Protein AF-A0A5J5U8Z8-F1 (afdb_monomer_lite)

Structure (mmCIF, N/CA/C/O backbone):
data_AF-A0A5J5U8Z8-F1
#
_entry.id   AF-A0A5J5U8Z8-F1
#
loop_
_atom_site.group_PDB
_atom_site.id
_atom_site.type_symbol
_atom_site.label_atom_id
_atom_site.label_alt_id
_atom_site.label_comp_id
_atom_site.label_asym_id
_atom_site.label_entity_id
_atom_site.label_seq_id
_atom_site.pdbx_PDB_ins_code
_atom_site.Cartn_x
_atom_site.Cartn_y
_atom_site.Cartn_z
_atom_site.occupancy
_atom_site.B_iso_or_equiv
_atom_site.auth_seq_id
_atom_site.auth_comp_id
_atom_site.auth_asym_id
_atom_site.auth_atom_id
_atom_site.pdbx_PDB_model_num
ATOM 1 N N . MET A 1 1 ? 7.058 -5.586 18.641 1.00 33.62 1 MET A N 1
ATOM 2 C CA . MET A 1 1 ? 7.799 -4.331 18.898 1.00 33.62 1 MET A CA 1
ATOM 3 C C . MET A 1 1 ? 8.855 -4.174 17.809 1.00 33.62 1 MET A C 1
ATOM 5 O O . MET A 1 1 ? 9.945 -4.703 17.965 1.00 33.62 1 MET A O 1
ATOM 9 N N . SER A 1 2 ? 8.528 -3.543 16.678 1.00 39.50 2 SER A N 1
ATOM 10 C CA . SER A 1 2 ? 9.456 -3.442 15.531 1.00 39.50 2 SER A CA 1
ATOM 11 C C . SER A 1 2 ? 9.373 -2.078 14.839 1.00 39.50 2 SER A C 1
ATOM 13 O O . SER A 1 2 ? 9.346 -2.011 13.620 1.00 39.50 2 SER A O 1
ATOM 15 N N . ALA A 1 3 ? 9.306 -0.992 15.613 1.00 47.47 3 ALA A N 1
ATOM 16 C CA . ALA A 1 3 ? 9.177 0.370 15.085 1.00 47.47 3 ALA A CA 1
ATOM 17 C C . ALA A 1 3 ? 10.271 1.328 15.598 1.00 47.47 3 ALA A C 1
ATOM 19 O O . ALA A 1 3 ? 10.016 2.512 15.760 1.00 47.47 3 ALA A O 1
ATOM 20 N N . GLU A 1 4 ? 11.484 0.836 15.874 1.00 48.31 4 GLU A N 1
ATOM 21 C CA . GLU A 1 4 ? 12.570 1.685 16.406 1.00 48.31 4 GLU A CA 1
ATOM 22 C C . GLU A 1 4 ? 13.934 1.479 15.725 1.00 48.31 4 GLU A C 1
ATOM 24 O O . GLU A 1 4 ? 14.971 1.753 16.322 1.00 48.31 4 GLU A O 1
ATOM 29 N N . ARG A 1 5 ? 13.988 1.002 14.471 1.00 51.97 5 ARG A N 1
ATOM 30 C CA . ARG A 1 5 ? 15.283 0.809 13.777 1.00 51.97 5 ARG A CA 1
ATOM 31 C C . ARG A 1 5 ? 15.550 1.742 12.592 1.00 51.97 5 ARG A C 1
ATOM 33 O O . ARG A 1 5 ? 16.484 1.498 11.842 1.00 51.97 5 ARG A O 1
ATOM 40 N N . GLU A 1 6 ? 14.803 2.837 12.462 1.00 56.69 6 GLU A N 1
ATOM 41 C CA . GLU A 1 6 ? 14.877 3.729 11.286 1.00 56.69 6 GLU A CA 1
ATOM 42 C C . GLU A 1 6 ? 15.241 5.194 11.603 1.00 56.69 6 GLU A C 1
ATOM 44 O O . GLU A 1 6 ? 15.145 6.060 10.744 1.00 56.69 6 GLU A O 1
ATOM 49 N N . SER A 1 7 ? 15.697 5.497 12.825 1.00 65.62 7 SER A N 1
ATOM 50 C CA . SER A 1 7 ? 15.801 6.884 13.319 1.00 65.62 7 SER A CA 1
ATOM 51 C C . SER A 1 7 ? 17.222 7.328 13.716 1.00 65.62 7 SER A C 1
ATOM 53 O O . SER A 1 7 ? 17.391 8.121 14.642 1.00 65.62 7 SER A O 1
ATOM 55 N N . SER A 1 8 ? 18.278 6.846 13.055 1.00 79.62 8 SER A N 1
ATOM 56 C CA . SER A 1 8 ? 19.581 7.530 13.157 1.00 79.62 8 SER A CA 1
ATOM 57 C C . SER A 1 8 ? 19.725 8.516 11.995 1.00 79.62 8 SER A C 1
ATOM 59 O O . SER A 1 8 ? 19.604 8.081 10.847 1.00 79.62 8 SER A O 1
ATOM 61 N N . PRO A 1 9 ? 20.040 9.805 12.237 1.00 80.50 9 PRO A N 1
ATOM 62 C CA . PRO A 1 9 ? 20.273 10.783 11.170 1.00 80.50 9 PRO A CA 1
ATOM 63 C C . PRO A 1 9 ? 21.312 10.320 10.140 1.00 80.50 9 PRO A C 1
ATOM 65 O O . PRO A 1 9 ? 21.171 10.577 8.948 1.00 80.50 9 PRO A O 1
ATOM 68 N N . VAL A 1 10 ? 22.327 9.567 10.583 1.00 86.38 10 VAL A N 1
ATOM 69 C CA . VAL A 1 10 ? 23.346 8.981 9.699 1.00 86.38 10 VAL A CA 1
ATOM 70 C C . VAL A 1 10 ? 22.728 7.945 8.760 1.00 86.38 10 VAL A C 1
ATOM 72 O O . VAL A 1 10 ? 23.022 7.944 7.569 1.00 86.38 10 VAL A O 1
ATOM 75 N N . HIS A 1 11 ? 21.848 7.088 9.278 1.00 83.56 11 HIS A N 1
ATOM 76 C CA . HIS A 1 11 ? 21.167 6.074 8.477 1.00 83.56 11 HIS A CA 1
ATOM 77 C C . HIS A 1 11 ? 20.238 6.715 7.438 1.00 83.56 11 HIS A C 1
ATOM 79 O O . HIS A 1 11 ? 20.262 6.329 6.273 1.00 83.56 11 HIS A O 1
ATOM 85 N N . GLN A 1 12 ? 19.486 7.747 7.833 1.00 81.12 12 GLN A N 1
ATOM 86 C CA . GLN A 1 12 ? 18.591 8.470 6.928 1.00 81.12 12 GLN A CA 1
AT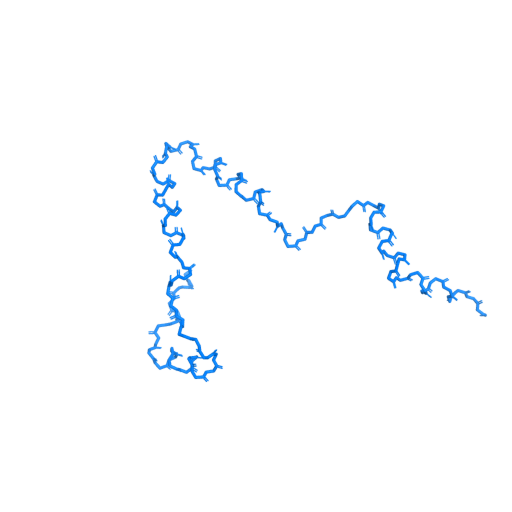OM 87 C C . GLN A 1 12 ? 19.361 9.153 5.786 1.00 81.12 12 GLN A C 1
ATOM 89 O O . GLN A 1 12 ? 18.944 9.080 4.631 1.00 81.12 12 GLN A O 1
ATOM 94 N N . LEU A 1 13 ? 20.520 9.754 6.083 1.00 87.25 13 LEU A N 1
ATOM 95 C CA . LEU A 1 13 ? 21.385 10.357 5.067 1.00 87.25 13 LEU A CA 1
ATOM 96 C C . LEU A 1 13 ? 21.979 9.296 4.122 1.00 87.25 13 LEU A C 1
ATOM 98 O O . LEU A 1 13 ? 22.022 9.499 2.911 1.00 87.25 13 LEU A O 1
ATOM 102 N N . GLN A 1 14 ? 22.408 8.146 4.655 1.00 87.88 14 GLN A N 1
ATOM 103 C CA . GLN A 1 14 ? 22.935 7.035 3.854 1.00 87.88 14 GLN A CA 1
ATOM 104 C C . GLN A 1 14 ? 21.897 6.473 2.876 1.00 87.88 14 GLN A C 1
ATOM 106 O O . GLN A 1 14 ? 22.244 6.223 1.721 1.00 87.88 14 GLN A O 1
ATOM 111 N N . GLN A 1 15 ? 20.646 6.291 3.313 1.00 83.69 15 GLN A N 1
ATOM 112 C CA . GLN A 1 15 ? 19.573 5.840 2.422 1.00 83.69 15 GLN A CA 1
ATOM 113 C C . GLN A 1 15 ? 19.218 6.901 1.384 1.00 83.69 15 GLN A C 1
ATOM 115 O O . GLN A 1 15 ? 19.077 6.569 0.212 1.00 83.69 15 GLN A O 1
ATOM 120 N N . TYR A 1 16 ? 19.195 8.183 1.761 1.00 85.56 16 TYR A N 1
ATOM 121 C CA . TYR A 1 16 ? 18.965 9.270 0.808 1.00 85.56 16 TYR A CA 1
ATOM 122 C C . TYR A 1 16 ? 19.985 9.266 -0.341 1.00 85.56 16 TYR A C 1
ATOM 124 O O . TYR A 1 16 ? 19.604 9.395 -1.500 1.00 85.56 16 TYR A O 1
ATOM 132 N N . TYR A 1 17 ? 21.271 9.047 -0.052 1.00 90.25 17 TYR A N 1
ATOM 133 C CA . TYR A 1 17 ? 22.289 8.936 -1.104 1.00 90.25 17 TYR A CA 1
ATOM 134 C C . TYR A 1 17 ? 22.173 7.657 -1.951 1.00 90.25 17 TYR A C 1
ATOM 136 O O . TYR A 1 17 ? 22.697 7.633 -3.063 1.00 90.25 17 TYR A O 1
ATOM 144 N N . ARG A 1 18 ? 21.518 6.599 -1.454 1.00 89.94 18 ARG A N 1
ATOM 145 C CA . ARG A 1 18 ? 21.295 5.346 -2.199 1.00 89.94 18 ARG A CA 1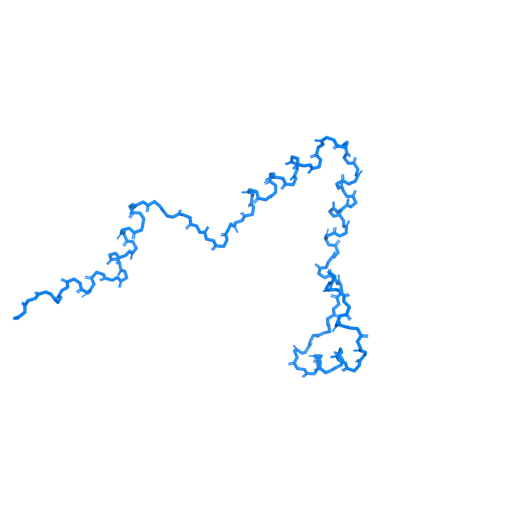
ATOM 146 C C . ARG A 1 18 ? 20.039 5.389 -3.063 1.00 89.94 18 ARG A C 1
ATOM 148 O O . ARG A 1 18 ? 20.100 5.033 -4.233 1.00 89.94 18 ARG A O 1
ATOM 155 N N . GLU A 1 19 ? 18.916 5.784 -2.478 1.00 87.38 19 GLU A N 1
ATOM 156 C CA . GLU A 1 19 ? 17.586 5.716 -3.093 1.00 87.38 19 GLU A CA 1
ATOM 157 C C . GLU A 1 19 ? 17.150 7.055 -3.704 1.00 87.38 19 GLU A C 1
ATOM 159 O O . GLU A 1 19 ? 16.199 7.105 -4.479 1.00 87.38 19 GLU A O 1
ATOM 164 N N . GLY A 1 20 ? 17.832 8.157 -3.367 1.00 85.69 20 GLY A N 1
ATOM 165 C CA . GLY A 1 20 ? 17.493 9.509 -3.824 1.00 85.69 20 GLY A CA 1
ATOM 166 C C . GLY A 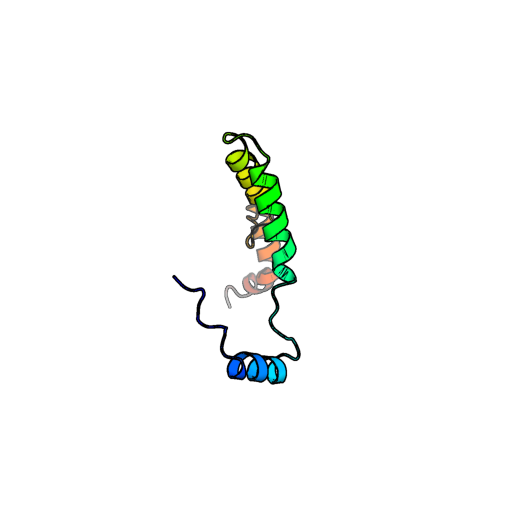1 20 ? 16.241 10.096 -3.166 1.00 85.69 20 GLY A C 1
ATOM 167 O O . GLY A 1 20 ? 15.806 11.184 -3.540 1.00 85.69 20 GLY A O 1
ATOM 168 N N . VAL A 1 21 ? 15.650 9.397 -2.194 1.00 79.94 21 VAL A N 1
ATOM 169 C CA . VAL A 1 21 ? 14.399 9.782 -1.532 1.00 79.94 21 VAL A CA 1
ATOM 170 C C . VAL A 1 21 ? 14.610 9.817 -0.026 1.00 79.94 21 VAL A C 1
ATOM 172 O O . VAL A 1 21 ? 15.206 8.921 0.564 1.00 79.94 21 VAL A O 1
ATOM 175 N N . LEU A 1 22 ? 14.121 10.876 0.618 1.00 79.25 22 LEU A N 1
ATOM 176 C CA . LEU A 1 22 ? 14.106 10.947 2.072 1.00 79.25 22 LEU A CA 1
ATOM 177 C C . LEU A 1 22 ? 12.907 10.144 2.580 1.00 79.25 22 LEU A C 1
ATOM 179 O O . LEU A 1 22 ? 11.766 10.517 2.291 1.00 79.25 22 LEU A O 1
ATOM 183 N N . HIS A 1 23 ? 13.147 9.092 3.369 1.00 72.62 23 HIS A N 1
ATOM 184 C CA . HIS A 1 23 ? 12.066 8.428 4.096 1.00 72.62 23 HIS A CA 1
ATOM 185 C C . HIS A 1 23 ? 11.351 9.465 4.967 1.00 72.62 23 HIS A C 1
ATOM 187 O O . HIS A 1 23 ? 11.946 10.079 5.857 1.00 72.62 23 HIS A O 1
ATOM 193 N N . ASN A 1 24 ? 10.080 9.701 4.659 1.00 77.12 24 ASN A N 1
ATOM 194 C CA . ASN A 1 24 ? 9.221 10.646 5.349 1.00 77.12 24 ASN A CA 1
ATOM 195 C C . ASN A 1 24 ? 7.838 10.019 5.560 1.00 77.12 24 ASN A C 1
ATOM 197 O O . ASN A 1 24 ? 7.479 9.017 4.939 1.00 77.12 24 ASN A O 1
ATOM 201 N N . CYS A 1 25 ? 7.046 10.622 6.441 1.00 78.88 25 CYS A N 1
ATOM 202 C CA . CYS A 1 25 ? 5.740 10.087 6.813 1.00 78.88 25 CYS A CA 1
ATOM 203 C C . CYS A 1 25 ? 4.593 10.566 5.906 1.00 78.88 25 CYS A C 1
ATOM 205 O O . CYS A 1 25 ? 3.438 10.279 6.223 1.00 78.88 25 CYS A O 1
ATOM 207 N N . TYR A 1 26 ? 4.855 11.267 4.790 1.00 82.50 26 TYR A N 1
ATOM 208 C CA . TYR A 1 26 ? 3.781 11.797 3.932 1.00 82.50 26 TYR A CA 1
ATOM 209 C C . TYR A 1 26 ? 2.869 10.683 3.396 1.00 82.50 26 TYR A C 1
ATOM 211 O O . TYR A 1 26 ? 1.650 10.843 3.373 1.00 82.50 26 TYR A O 1
ATOM 219 N N . GLY A 1 27 ? 3.426 9.509 3.078 1.00 80.31 27 GLY A N 1
ATOM 220 C CA . GLY A 1 27 ? 2.657 8.333 2.645 1.00 80.31 27 GLY A CA 1
ATOM 221 C C . GLY A 1 27 ? 1.786 7.686 3.733 1.00 80.31 27 GLY A C 1
ATOM 222 O O . GLY A 1 27 ? 1.048 6.748 3.447 1.00 80.31 27 GLY A O 1
ATOM 223 N N . LYS A 1 28 ? 1.861 8.154 4.985 1.00 85.12 28 LYS A N 1
ATOM 224 C CA . LYS A 1 28 ? 1.051 7.660 6.112 1.00 85.12 28 LYS A CA 1
ATOM 225 C C . LYS A 1 28 ? -0.086 8.611 6.492 1.00 85.12 28 LYS A C 1
ATOM 227 O O . LYS A 1 28 ? -0.813 8.339 7.443 1.00 85.12 28 LYS A O 1
ATOM 232 N N . TRP A 1 29 ? -0.267 9.713 5.763 1.00 88.44 29 TRP A N 1
ATOM 233 C CA . TRP A 1 29 ? -1.255 10.730 6.124 1.00 88.44 29 TRP A CA 1
ATOM 234 C C . TRP A 1 29 ? -2.704 10.279 5.935 1.00 88.44 29 TRP A C 1
ATOM 236 O O . TRP A 1 29 ? -3.565 10.605 6.752 1.00 88.44 29 TRP A O 1
ATOM 246 N N . SER A 1 30 ? -2.951 9.433 4.936 1.00 87.50 30 SER A N 1
ATOM 247 C CA . SER A 1 30 ? -4.228 8.733 4.771 1.00 87.50 30 SER A CA 1
ATOM 248 C C . SER A 1 30 ? -4.563 7.862 5.982 1.00 87.50 30 SER A C 1
ATOM 250 O O . SER A 1 30 ? -5.678 7.932 6.483 1.00 87.50 30 SER A O 1
ATOM 252 N N . ALA A 1 31 ? -3.586 7.126 6.524 1.00 88.25 31 ALA A N 1
ATOM 253 C CA . ALA A 1 31 ? -3.797 6.244 7.670 1.00 88.25 31 ALA A CA 1
ATOM 254 C C . ALA A 1 31 ? -4.216 7.007 8.941 1.00 88.25 31 ALA A C 1
ATOM 256 O O . ALA A 1 31 ? -5.036 6.507 9.715 1.00 88.25 31 ALA A O 1
ATOM 257 N N . LEU A 1 32 ? -3.701 8.227 9.156 1.00 90.81 32 LEU A N 1
ATOM 258 C CA . LEU A 1 32 ? -4.175 9.068 10.260 1.00 90.81 32 LEU A CA 1
ATOM 259 C C . LEU A 1 32 ? -5.637 9.479 10.046 1.00 90.81 32 LEU A C 1
ATOM 261 O O . LEU A 1 32 ? -6.452 9.341 10.960 1.00 90.81 32 LEU A O 1
ATOM 265 N N . TRP A 1 33 ? -5.965 9.979 8.854 1.00 92.44 33 TRP A N 1
ATOM 266 C CA . TRP A 1 33 ? -7.325 10.406 8.526 1.00 92.44 33 TRP A CA 1
ATOM 267 C C . TRP A 1 33 ? -8.332 9.262 8.607 1.00 92.44 33 TRP A C 1
ATOM 269 O O . TRP A 1 33 ? -9.413 9.450 9.163 1.00 92.44 33 TRP A O 1
ATOM 279 N N . ASP A 1 34 ? -7.964 8.074 8.137 1.00 91.00 34 ASP A N 1
ATOM 280 C CA . ASP A 1 34 ? -8.779 6.869 8.261 1.00 91.00 34 ASP A CA 1
ATOM 281 C C . ASP A 1 34 ? -9.041 6.507 9.725 1.00 91.00 34 ASP A C 1
ATOM 283 O O . ASP A 1 34 ? -10.178 6.217 10.098 1.00 91.00 34 ASP A O 1
ATOM 287 N N . CYS A 1 35 ? -8.022 6.581 10.585 1.00 91.44 35 CYS A N 1
ATOM 288 C CA . CYS A 1 35 ? -8.184 6.322 12.014 1.00 91.44 35 CYS A CA 1
ATOM 289 C C . CYS A 1 35 ? -9.145 7.326 12.669 1.00 91.44 35 CYS A C 1
ATOM 291 O O . CYS A 1 35 ? -10.065 6.929 13.390 1.00 91.44 35 CYS A O 1
ATOM 293 N N . LEU A 1 36 ? -8.975 8.621 12.384 1.00 94.38 36 LEU A N 1
ATOM 294 C CA . LEU A 1 36 ? -9.864 9.668 12.889 1.00 94.38 36 LEU A CA 1
ATOM 295 C C . LEU A 1 36 ? -11.297 9.461 12.394 1.00 94.38 36 LEU A C 1
ATOM 297 O O . LEU A 1 36 ? -12.231 9.511 13.191 1.00 94.38 36 LEU A O 1
ATOM 301 N N . TYR A 1 37 ? -11.474 9.151 11.109 1.00 93.31 37 TYR A N 1
ATOM 302 C CA . TYR A 1 37 ? -12.775 8.835 10.530 1.00 93.31 37 TYR A CA 1
ATOM 303 C C . TYR A 1 37 ? -13.439 7.645 11.231 1.00 93.31 37 TYR A C 1
ATOM 305 O O . TYR A 1 37 ? -14.589 7.753 11.657 1.00 93.31 37 TYR A O 1
ATOM 313 N N . LEU A 1 38 ? -12.725 6.534 11.424 1.00 92.12 38 LEU A N 1
ATOM 314 C CA . LEU A 1 38 ? -13.261 5.353 12.110 1.00 92.12 38 LEU A CA 1
ATOM 315 C C . LEU A 1 38 ? -13.635 5.653 13.566 1.00 92.12 38 LEU A C 1
ATOM 317 O O . LEU A 1 38 ? -14.636 5.136 14.059 1.00 92.12 38 LEU A O 1
ATOM 321 N N . LYS A 1 39 ? -12.892 6.535 14.244 1.00 90.62 39 LYS A N 1
ATOM 322 C CA . LYS A 1 39 ? -13.216 6.986 15.607 1.00 90.62 39 LYS A CA 1
ATOM 323 C C . LYS A 1 39 ? -14.498 7.812 15.696 1.00 90.62 39 LYS A C 1
ATOM 325 O O . LYS A 1 39 ? -15.107 7.834 16.760 1.00 90.62 39 LYS A O 1
ATOM 330 N N . THR A 1 40 ? -14.926 8.458 14.610 1.00 92.75 40 THR A N 1
ATOM 331 C CA . THR A 1 40 ? -16.222 9.165 14.571 1.00 92.75 40 THR A CA 1
ATOM 332 C C . THR A 1 40 ? -17.426 8.229 14.453 1.00 92.75 40 THR A C 1
ATOM 334 O O . THR A 1 40 ? -18.563 8.680 14.588 1.00 92.75 40 THR A O 1
ATOM 337 N N . LYS A 1 41 ? -17.208 6.934 14.191 1.00 92.69 41 LYS A N 1
ATOM 338 C CA . LYS A 1 41 ? -18.287 5.954 14.048 1.00 92.69 41 LYS A CA 1
ATOM 339 C C . LYS A 1 41 ? -18.705 5.376 15.405 1.00 92.69 41 LYS A C 1
ATOM 341 O O . LYS A 1 41 ? -17.871 5.270 16.306 1.00 92.69 41 LYS A O 1
ATOM 346 N N . PRO A 1 42 ? -19.981 4.973 15.564 1.00 90.69 42 PRO A N 1
ATOM 347 C CA . PRO A 1 42 ? -20.432 4.233 16.742 1.00 90.69 42 PRO A CA 1
ATOM 348 C C . PRO A 1 42 ? -19.599 2.966 16.925 1.00 90.69 42 PRO A C 1
ATOM 350 O O . PRO A 1 42 ? -19.249 2.339 15.935 1.00 90.69 42 PRO A O 1
ATOM 353 N N . SER A 1 43 ? -19.326 2.539 18.159 1.00 85.31 43 SER A N 1
ATOM 354 C CA . SER A 1 43 ? -18.413 1.420 18.461 1.00 85.31 43 SER A CA 1
ATOM 355 C C . SER A 1 43 ? -18.771 0.067 17.826 1.00 85.31 43 SER A C 1
ATOM 357 O O . SER A 1 43 ? -17.931 -0.827 17.829 1.00 85.31 43 SER A O 1
ATOM 359 N N . SER A 1 44 ? -19.984 -0.089 17.290 1.00 87.44 44 SER A N 1
ATOM 360 C CA . SER A 1 44 ? -20.463 -1.289 16.598 1.00 87.44 44 SER A CA 1
ATOM 361 C C . SER A 1 44 ? -20.162 -1.333 15.094 1.00 87.44 44 SER A C 1
ATOM 363 O O . SER A 1 44 ? -20.256 -2.401 14.503 1.00 87.44 44 SER A O 1
ATOM 365 N N . GLN A 1 45 ? -19.838 -0.201 14.462 1.00 89.19 45 GLN A N 1
ATOM 366 C CA . GLN A 1 45 ? -19.641 -0.095 13.007 1.00 89.19 45 GLN A CA 1
ATOM 367 C C . GLN A 1 45 ? -18.195 -0.241 12.488 1.00 89.19 45 GLN A C 1
ATOM 369 O O . GLN A 1 45 ? -18.043 -0.645 11.335 1.00 89.19 45 GLN A O 1
ATOM 374 N N . PRO A 1 46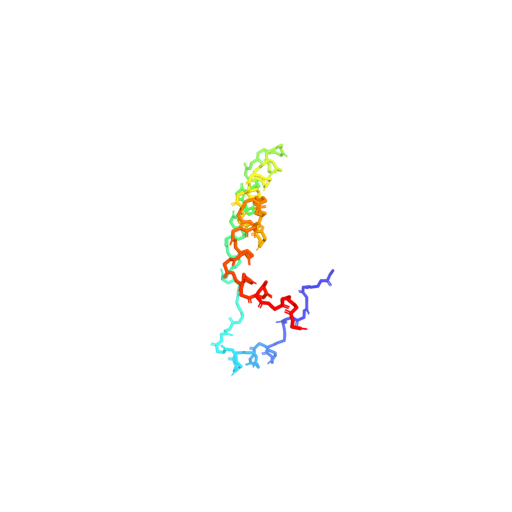 ? -17.122 0.095 13.236 1.00 89.88 46 PRO A N 1
ATOM 375 C CA . PRO A 1 46 ? -15.760 0.059 12.714 1.00 89.88 46 PRO A CA 1
ATOM 376 C C . PRO A 1 46 ? -15.368 -1.293 12.125 1.00 89.88 46 PRO A C 1
ATOM 378 O O . PRO A 1 46 ? -14.730 -1.328 11.081 1.00 89.88 46 PRO A O 1
ATOM 381 N N . GLN A 1 47 ? -15.772 -2.389 12.765 1.00 87.69 47 GLN A N 1
ATOM 382 C CA . GLN A 1 47 ? -15.471 -3.751 12.332 1.00 87.69 47 GLN A CA 1
ATOM 383 C C . GLN A 1 47 ? -16.076 -4.039 10.956 1.00 87.69 47 GLN A C 1
ATOM 385 O O . GLN A 1 47 ? -15.359 -4.447 10.052 1.00 87.69 47 GLN A O 1
ATOM 390 N N . GLU A 1 48 ? -17.356 -3.725 10.761 1.00 90.69 48 GLU A N 1
ATOM 391 C CA . GLU A 1 48 ? -18.042 -3.916 9.479 1.00 90.69 48 GLU A CA 1
ATOM 392 C C . GLU A 1 48 ? -17.403 -3.074 8.361 1.00 90.69 48 GLU A C 1
ATOM 394 O O . GLU A 1 48 ? -17.157 -3.565 7.260 1.00 90.69 48 GLU A O 1
ATOM 399 N N . ILE A 1 49 ? -17.057 -1.814 8.652 1.00 89.94 49 ILE A N 1
ATOM 400 C CA . ILE A 1 49 ? -16.388 -0.929 7.685 1.00 89.94 49 ILE A CA 1
ATOM 401 C C . ILE A 1 49 ? -15.016 -1.490 7.284 1.00 89.94 49 ILE A C 1
ATOM 403 O O . ILE A 1 49 ? -14.646 -1.417 6.110 1.00 89.94 49 ILE A O 1
ATOM 407 N N . LEU A 1 50 ? -14.257 -2.033 8.239 1.00 90.19 50 LEU A N 1
ATOM 408 C CA . LEU A 1 50 ? -12.950 -2.635 7.978 1.00 90.19 50 LEU A CA 1
ATOM 409 C C . LEU A 1 50 ? -13.074 -3.919 7.148 1.00 90.19 50 LEU A C 1
ATOM 411 O O . LEU A 1 50 ? -12.348 -4.063 6.170 1.00 90.19 50 LEU A O 1
ATOM 415 N N . GLU A 1 51 ? -14.030 -4.795 7.461 1.00 87.50 51 GLU A N 1
ATOM 416 C CA . GLU A 1 51 ? -14.264 -6.036 6.709 1.00 87.50 51 GLU A CA 1
ATOM 417 C C . GLU A 1 51 ? -14.678 -5.779 5.254 1.00 87.50 51 GLU A C 1
ATOM 419 O O . GLU A 1 51 ? -14.236 -6.478 4.341 1.00 87.50 51 GLU A O 1
ATOM 424 N N . VAL A 1 52 ? -15.528 -4.776 5.009 1.00 90.94 52 VAL A N 1
ATOM 425 C CA . VAL A 1 52 ? -15.924 -4.398 3.643 1.00 90.94 52 VAL A CA 1
ATOM 426 C C . VAL A 1 52 ? -14.730 -3.852 2.862 1.00 90.94 52 VAL A C 1
ATOM 428 O O . VAL A 1 52 ? -14.576 -4.179 1.686 1.00 90.94 52 VAL A O 1
ATOM 431 N N . ARG A 1 53 ? -13.873 -3.047 3.503 1.00 88.00 53 ARG A N 1
ATOM 432 C CA . ARG A 1 53 ? -12.644 -2.533 2.881 1.00 88.00 53 ARG A CA 1
ATOM 433 C C . ARG A 1 53 ? -11.677 -3.664 2.539 1.00 88.00 53 ARG A C 1
ATOM 435 O O . ARG A 1 53 ? -11.209 -3.711 1.410 1.00 88.00 53 ARG A O 1
ATOM 442 N N . GLU A 1 54 ? -11.451 -4.596 3.461 1.00 84.62 54 GLU A N 1
ATOM 443 C CA . GLU A 1 54 ? -10.564 -5.746 3.243 1.00 84.62 54 GLU A CA 1
ATOM 444 C C . GLU A 1 54 ? -11.055 -6.642 2.094 1.00 84.62 54 GLU A C 1
ATOM 446 O O . GLU A 1 54 ? -10.258 -7.094 1.278 1.00 84.62 54 GLU A O 1
ATOM 451 N N . LYS A 1 55 ? -12.374 -6.837 1.963 1.00 84.06 55 LYS A N 1
ATOM 452 C CA . LYS A 1 55 ? -12.977 -7.570 0.833 1.00 84.06 55 LYS A CA 1
ATOM 453 C C . LYS A 1 55 ? -12.912 -6.818 -0.498 1.00 84.06 55 LYS A C 1
ATOM 455 O O . LYS A 1 55 ? -13.009 -7.447 -1.548 1.00 84.06 55 LYS A O 1
ATOM 460 N N . ALA A 1 56 ? -12.833 -5.489 -0.465 1.00 85.31 56 ALA A N 1
ATOM 461 C CA . ALA A 1 56 ? -12.741 -4.658 -1.662 1.00 85.31 56 ALA A CA 1
ATOM 462 C C . ALA A 1 56 ? -11.300 -4.532 -2.182 1.00 85.31 56 ALA A C 1
ATOM 464 O O . ALA A 1 56 ? -11.104 -4.204 -3.354 1.00 85.31 56 ALA A O 1
ATOM 465 N N . GLU A 1 57 ? -10.296 -4.780 -1.337 1.00 80.88 57 GLU A N 1
ATOM 466 C CA . GLU A 1 57 ? -8.904 -4.815 -1.770 1.00 80.88 57 GLU A CA 1
ATOM 467 C C . GLU A 1 57 ? -8.663 -6.001 -2.711 1.00 80.88 57 GLU A C 1
ATOM 469 O O . GLU A 1 57 ? -9.029 -7.144 -2.437 1.00 80.88 57 GLU A O 1
ATOM 474 N N . SER A 1 58 ? -8.019 -5.732 -3.848 1.00 76.81 58 SER A N 1
ATOM 475 C CA . SER A 1 58 ? -7.606 -6.785 -4.769 1.00 76.81 58 SER A CA 1
ATOM 476 C C . SER A 1 58 ? -6.546 -7.653 -4.091 1.00 76.81 58 SER A C 1
ATOM 478 O O . SER A 1 58 ? -5.427 -7.194 -3.849 1.00 76.81 58 SER A O 1
ATOM 480 N N . HIS A 1 59 ? -6.876 -8.906 -3.790 1.00 73.69 59 HIS A N 1
ATOM 481 C CA . HIS A 1 59 ? -5.897 -9.852 -3.266 1.00 73.69 59 HIS A CA 1
ATOM 482 C C . HIS A 1 59 ? -4.723 -10.029 -4.246 1.00 73.69 59 HIS A C 1
ATOM 484 O O . HIS A 1 59 ? -4.909 -10.036 -5.462 1.00 73.69 59 HIS A O 1
ATOM 490 N N . ILE A 1 60 ? -3.510 -10.218 -3.706 1.00 74.69 60 ILE A N 1
ATOM 491 C CA . ILE A 1 60 ? -2.281 -10.477 -4.488 1.00 74.69 60 ILE A CA 1
ATOM 492 C C . ILE A 1 60 ? -2.467 -11.689 -5.420 1.00 74.69 60 ILE A C 1
ATOM 494 O O . ILE A 1 60 ? -1.896 -11.743 -6.506 1.00 74.69 60 ILE A O 1
ATOM 498 N N . TRP A 1 61 ? -3.295 -12.645 -4.996 1.00 70.94 61 TRP A N 1
ATOM 499 C CA . TRP A 1 61 ? -3.648 -13.838 -5.748 1.00 70.94 61 TRP A CA 1
ATOM 500 C C . TRP A 1 61 ? -5.110 -13.757 -6.169 1.00 70.94 61 TRP A C 1
ATOM 502 O O . TRP A 1 61 ? -5.994 -13.571 -5.333 1.00 70.94 61 TRP A O 1
ATOM 512 N N . THR A 1 62 ? -5.364 -13.935 -7.462 1.00 75.88 62 THR A N 1
ATOM 513 C CA . THR A 1 62 ? -6.715 -14.148 -7.983 1.00 75.88 62 THR A CA 1
ATOM 514 C C . THR A 1 62 ? -6.947 -15.646 -8.103 1.00 75.88 62 THR A C 1
ATOM 516 O O . THR A 1 62 ? -6.120 -16.371 -8.652 1.00 75.88 62 THR A O 1
ATOM 519 N N . TYR A 1 63 ? -8.056 -16.132 -7.548 1.00 78.62 63 TYR A N 1
ATOM 520 C CA . TYR A 1 63 ? -8.466 -17.512 -7.776 1.00 78.62 63 TYR A CA 1
ATOM 521 C C . TYR A 1 63 ? -9.007 -17.617 -9.194 1.00 78.62 63 TYR A C 1
ATOM 523 O O . TYR A 1 63 ? -9.933 -16.894 -9.555 1.00 78.62 63 TYR A O 1
ATOM 531 N N . TRP A 1 64 ? -8.425 -18.505 -9.988 1.00 85.81 64 TRP A N 1
ATOM 532 C CA . TRP A 1 64 ? -8.927 -18.806 -11.321 1.00 85.81 64 TRP A CA 1
ATOM 533 C C . TRP A 1 64 ? -9.929 -19.946 -11.258 1.00 85.81 64 TRP A C 1
ATOM 535 O O . TRP A 1 64 ? -9.782 -20.889 -10.471 1.00 85.81 64 TRP A O 1
ATOM 545 N N . THR A 1 65 ? -10.943 -19.872 -12.110 1.00 89.75 65 THR A N 1
ATOM 546 C CA . THR A 1 65 ? -11.814 -21.017 -12.368 1.00 89.75 65 THR A CA 1
ATOM 547 C C . THR A 1 65 ? -11.027 -22.133 -13.059 1.00 89.75 65 THR A C 1
ATOM 549 O O . THR A 1 65 ? -9.971 -21.906 -13.656 1.00 89.75 65 THR A O 1
ATOM 552 N N . LEU A 1 66 ? -11.541 -23.365 -12.989 1.00 92.12 66 LEU A N 1
ATOM 553 C CA . LEU A 1 66 ? -10.910 -24.512 -13.647 1.00 92.12 66 LEU A CA 1
ATOM 554 C C . LEU A 1 66 ? -10.697 -24.254 -15.148 1.00 92.12 66 LEU A C 1
ATOM 556 O O . LEU A 1 66 ? -9.643 -24.587 -15.681 1.00 92.12 66 LEU A O 1
ATOM 560 N N . GLU A 1 67 ? -11.679 -23.640 -15.810 1.00 94.06 67 GLU A N 1
AT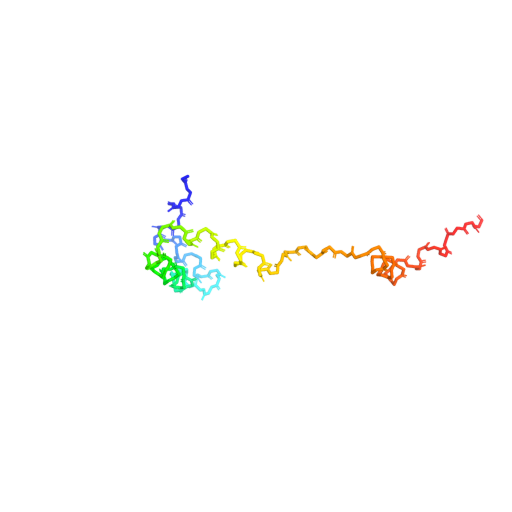OM 561 C CA . GLU A 1 67 ? -11.640 -23.337 -17.242 1.00 94.06 67 GLU A CA 1
ATOM 562 C C . GLU A 1 67 ? -10.577 -22.282 -17.577 1.00 94.06 67 GLU A C 1
ATOM 564 O O . GLU A 1 67 ? -9.788 -22.482 -18.500 1.00 94.06 67 GLU A O 1
ATOM 569 N N . GLU A 1 68 ? -10.494 -21.201 -16.794 1.00 93.81 68 GLU A N 1
ATOM 570 C CA . GLU A 1 68 ? -9.477 -20.151 -16.958 1.00 93.81 68 GLU A CA 1
ATOM 571 C C . GLU A 1 68 ? -8.065 -20.698 -16.739 1.00 93.81 68 GLU A C 1
ATOM 573 O O . GLU A 1 68 ? -7.167 -20.456 -17.549 1.00 93.81 68 GLU A O 1
ATOM 578 N N . ALA A 1 69 ? -7.876 -21.495 -15.684 1.00 92.12 69 ALA A N 1
ATOM 579 C CA . ALA A 1 69 ? -6.592 -22.118 -15.395 1.00 92.12 69 ALA A CA 1
ATOM 580 C C . ALA A 1 69 ? -6.170 -23.097 -16.499 1.00 92.12 69 ALA A C 1
ATOM 582 O O . ALA A 1 69 ? -5.011 -23.089 -16.918 1.00 92.12 69 ALA A O 1
ATOM 583 N N . GLN A 1 70 ? -7.098 -23.911 -17.012 1.00 92.06 70 GLN A N 1
ATOM 584 C CA . GLN A 1 70 ? -6.829 -24.825 -18.125 1.00 92.06 70 GLN A CA 1
ATOM 585 C C . GLN A 1 70 ? -6.510 -24.081 -19.425 1.00 92.06 70 GLN A C 1
ATOM 587 O O . GLN A 1 70 ? -5.581 -24.474 -20.136 1.00 92.06 70 GLN A O 1
ATOM 592 N N . ALA A 1 71 ? -7.249 -23.014 -19.739 1.00 93.62 71 ALA A N 1
ATOM 593 C CA . ALA A 1 71 ? -7.010 -22.196 -20.923 1.00 93.62 71 ALA A CA 1
ATOM 594 C C . ALA A 1 71 ? -5.628 -21.531 -20.870 1.00 93.62 71 ALA A C 1
ATOM 596 O O . ALA A 1 71 ? -4.860 -21.650 -21.827 1.00 93.62 71 ALA A O 1
ATOM 597 N N . TYR A 1 72 ? -5.282 -20.921 -19.733 1.00 92.25 72 TYR A N 1
ATOM 598 C CA . TYR A 1 72 ? -3.971 -20.312 -19.512 1.00 92.25 72 TYR A CA 1
ATOM 599 C C . TYR A 1 72 ? -2.844 -21.345 -19.589 1.00 92.25 72 TYR A C 1
ATOM 601 O O . TYR A 1 72 ? -1.859 -21.148 -20.298 1.00 92.25 72 TYR A O 1
ATOM 609 N N . TRP A 1 73 ? -3.009 -22.497 -18.932 1.00 92.06 73 TRP A N 1
ATOM 610 C CA . TRP A 1 73 ? -2.017 -23.569 -18.978 1.00 92.06 73 TRP A CA 1
ATOM 611 C C . TRP A 1 73 ? -1.792 -24.076 -20.402 1.00 92.06 73 TRP A C 1
ATOM 613 O O . TRP A 1 73 ? -0.657 -24.280 -20.825 1.00 92.06 73 TRP A O 1
ATOM 623 N N . LYS A 1 74 ? -2.866 -24.263 -21.173 1.00 92.12 74 LYS A N 1
ATOM 624 C CA . LYS A 1 74 ? -2.770 -24.681 -22.573 1.00 92.12 74 LYS A CA 1
ATOM 625 C C . LYS A 1 74 ? -2.102 -23.612 -23.441 1.00 92.12 74 LYS A C 1
ATOM 627 O O . LYS A 1 74 ? -1.356 -23.975 -24.348 1.00 92.12 74 LYS A O 1
ATOM 632 N N . GLN A 1 75 ? -2.352 -22.333 -23.175 1.00 92.38 75 GLN A N 1
ATOM 633 C CA . GLN A 1 75 ? -1.709 -21.223 -23.874 1.00 92.38 75 GLN A CA 1
ATOM 634 C C . GLN A 1 75 ? -0.199 -21.183 -23.603 1.00 92.38 75 GLN A C 1
ATOM 636 O O . GLN A 1 75 ? 0.582 -21.169 -24.552 1.00 92.38 75 GLN A O 1
ATOM 641 N N . GLU A 1 76 ? 0.211 -21.212 -22.336 1.00 93.69 76 GLU A N 1
ATOM 642 C CA . GLU A 1 76 ? 1.625 -21.097 -21.953 1.00 93.69 76 GLU A CA 1
ATOM 643 C C . GLU A 1 76 ? 2.409 -22.391 -22.208 1.00 93.69 76 GLU A C 1
ATOM 645 O O . GLU A 1 76 ? 3.506 -22.379 -22.768 1.00 93.69 76 GLU A O 1
ATOM 650 N N . PHE A 1 77 ? 1.833 -23.541 -21.855 1.00 90.62 77 PHE A N 1
ATOM 651 C CA . PHE A 1 77 ? 2.535 -24.827 -21.795 1.00 90.62 77 PHE A CA 1
ATOM 652 C C . PHE A 1 77 ? 2.041 -25.861 -22.809 1.00 90.62 77 PHE A C 1
ATOM 654 O O . PHE A 1 77 ? 2.566 -26.972 -22.850 1.00 90.62 77 PHE A O 1
ATOM 661 N N . GLY A 1 78 ? 1.076 -25.533 -23.673 1.00 85.19 78 GLY A N 1
ATOM 662 C CA . GLY A 1 78 ? 0.533 -26.481 -24.657 1.00 85.19 78 GLY A CA 1
ATOM 663 C C . GLY A 1 78 ? 1.580 -27.055 -25.618 1.00 85.19 78 GLY A C 1
ATOM 664 O O . GLY A 1 78 ? 1.423 -28.170 -26.110 1.00 85.19 78 GLY A O 1
ATOM 665 N N . HIS A 1 79 ? 2.684 -26.335 -25.828 1.00 84.44 79 HIS A N 1
ATOM 666 C CA . HIS A 1 79 ? 3.826 -26.779 -26.627 1.00 84.44 79 HIS A CA 1
ATOM 667 C C . HIS A 1 79 ? 4.609 -27.949 -25.994 1.00 84.44 79 HIS A C 1
ATOM 669 O O . HIS A 1 79 ? 5.322 -28.658 -26.705 1.00 84.44 79 HIS A O 1
ATOM 675 N N . LEU A 1 80 ? 4.476 -28.178 -24.681 1.00 84.94 80 LEU A N 1
ATOM 676 C CA . LEU A 1 80 ? 5.129 -29.285 -23.972 1.00 84.94 80 LEU A CA 1
ATOM 677 C C . LEU A 1 80 ? 4.464 -30.637 -24.261 1.00 84.94 80 LEU A C 1
ATOM 679 O O . LEU A 1 80 ? 5.140 -31.662 -24.253 1.00 84.94 80 LEU A O 1
ATOM 683 N N . ASN A 1 81 ? 3.175 -30.637 -24.611 1.00 73.31 81 ASN A N 1
ATOM 684 C CA . ASN A 1 81 ? 2.406 -31.853 -24.904 1.00 73.31 81 ASN A CA 1
ATOM 685 C C . ASN A 1 81 ? 2.793 -32.512 -26.245 1.00 73.31 81 ASN A C 1
ATOM 687 O O . ASN A 1 81 ? 2.349 -33.613 -26.546 1.00 73.31 81 ASN A O 1
ATOM 691 N N . GLY A 1 82 ? 3.615 -31.851 -27.069 1.00 63.28 82 GLY A N 1
ATOM 692 C CA . GLY A 1 82 ? 4.105 -32.373 -28.351 1.00 63.28 82 GLY A CA 1
ATOM 693 C C . GLY A 1 82 ? 5.365 -33.243 -28.256 1.00 63.28 82 GLY A C 1
ATOM 694 O O . GLY A 1 82 ? 5.951 -33.562 -29.289 1.00 63.28 82 GLY A O 1
ATOM 695 N N . ARG A 1 83 ? 5.826 -33.595 -27.048 1.00 58.97 83 ARG A N 1
ATOM 696 C CA . ARG A 1 83 ? 6.976 -34.490 -26.826 1.00 58.97 83 ARG A CA 1
ATOM 697 C C . ARG A 1 83 ? 6.587 -35.722 -26.011 1.00 58.97 83 ARG A C 1
ATOM 699 O O . ARG A 1 83 ? 7.251 -36.052 -25.037 1.00 58.97 83 ARG A O 1
ATOM 706 N N . GLU A 1 84 ? 5.539 -36.421 -26.425 1.00 57.00 84 GLU A N 1
ATOM 707 C CA . GLU A 1 84 ? 5.346 -37.814 -26.024 1.00 57.00 84 GLU A CA 1
ATOM 708 C C . GLU A 1 84 ? 5.668 -38.728 -27.213 1.00 57.00 84 GLU A C 1
ATOM 710 O O . GLU A 1 84 ? 5.095 -38.603 -28.292 1.00 57.00 84 GLU A O 1
ATOM 715 N N . SER A 1 85 ? 6.635 -39.620 -26.973 1.00 50.50 85 SER A N 1
ATOM 716 C CA . SER A 1 85 ? 7.021 -40.791 -27.772 1.00 50.50 85 SER A CA 1
ATOM 717 C C . SER A 1 85 ? 7.673 -40.551 -29.141 1.00 50.50 85 SER A C 1
ATOM 719 O O . SER A 1 85 ? 7.016 -40.461 -30.177 1.00 50.50 85 SER A O 1
ATOM 721 N N . LYS A 1 86 ? 9.011 -40.601 -29.147 1.00 40.38 86 LYS A N 1
ATOM 722 C CA . LYS A 1 8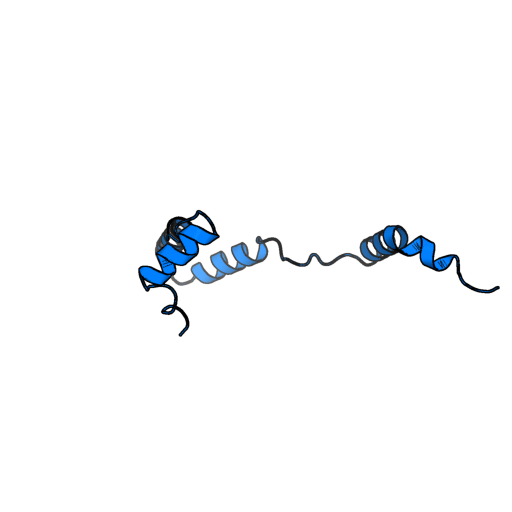6 ? 9.761 -41.235 -30.237 1.00 40.38 86 LYS A CA 1
ATOM 723 C C . LYS A 1 86 ? 10.255 -42.593 -29.757 1.00 40.38 86 LYS A C 1
ATOM 725 O O . LYS A 1 86 ? 10.641 -42.657 -28.569 1.00 40.38 86 LYS A O 1
#

Organism: Gossypium barbadense (NCBI:txid3634)

Sequence (86 aa):
MSAERESSPVHQLQQYYREGVLHNCYGKWSALWDCLYLKTKPSSQPQEILEVREKAESHIWTYWTLEEAQAYWKQEFGHLNGRESK

Foldseek 3Di:
DPDPDCDDPVNQVVVCVVVVDRDDCPVCPVVVVVVVVLVVDDPVCSVVVVVVVVVVDDDPDDDDDPVRVVVVCCVPPVVVVVPDDD

pLDDT: mean 81.52, std 13.88, range [33.62, 94.38]

InterPro domains:
  IPR021475 Plasticity-Associated Neural Transcript Short/Early meiotic induction protein 1-like [PF11326] (8-58)
  IPR021475 Plasticity-Associated Neural Transcript Short/Early meiotic induction protein 1-like [PTHR28052] (8-83)

Radius of gyration: 24.06 Å; chains: 1; bounding box: 44×53×49 Å

Secondary structure (DSSP, 8-state):
----SS--HHHHHHHHHHHSS---SGGGHHHHHHHHHHHTS-TTSHHHHHHHHHHHS--SSPPPPHHHHHHHHHHHHGGGGG-S--